Protein AF-A0A2V9UU29-F1 (afdb_monomer)

Mean predicted aligned error: 5.29 Å

Solvent-accessible surface area (backbone atoms only — not comparable to full-atom values): 5361 Å² total; per-residue (Å²): 140,92,69,83,62,82,60,47,69,47,69,49,71,43,56,42,98,83,69,80,44,79,74,45,78,48,78,79,46,64,68,43,98,78,52,50,51,62,53,73,65,52,74,59,90,55,34,39,36,29,32,24,39,66,55,63,83,35,36,47,99,86,71,45,74,42,93,84,52,76,90,70,84,80,41,77,44,78,46,76,55,81,132

pLDDT: mean 88.16, std 12.97, range [38.62, 97.62]

Radius of gyration: 15.09 Å; Cα contacts (8 Å, |Δi|>4): 132; chains: 1; bounding box: 30×29×40 Å

Structure (mmCIF, N/CA/C/O backbone):
data_AF-A0A2V9UU29-F1
#
_entry.id   AF-A0A2V9UU29-F1
#
loop_
_atom_site.group_PDB
_atom_site.id
_atom_site.type_symbol
_atom_site.label_atom_id
_atom_site.label_alt_id
_atom_site.label_comp_id
_atom_site.label_asym_id
_atom_site.label_entity_id
_atom_site.label_seq_id
_atom_site.pdbx_PDB_ins_code
_atom_site.Cartn_x
_atom_site.Cartn_y
_atom_site.Cartn_z
_atom_site.occupancy
_atom_site.B_iso_or_equiv
_atom_site.auth_seq_id
_atom_site.auth_comp_id
_atom_site.auth_asym_id
_atom_site.auth_atom_id
_atom_site.pdbx_PDB_model_num
ATOM 1 N N . MET A 1 1 ? 0.638 17.839 3.559 1.00 38.62 1 MET A N 1
ATOM 2 C CA . MET A 1 1 ? 1.812 17.201 2.924 1.00 38.62 1 MET A CA 1
ATOM 3 C C . MET A 1 1 ? 1.348 15.894 2.295 1.00 38.62 1 MET A C 1
ATOM 5 O O . MET A 1 1 ? 1.219 14.909 3.004 1.00 38.62 1 MET A O 1
ATOM 9 N N . GLN A 1 2 ? 1.036 15.913 1.000 1.00 43.16 2 GLN A N 1
ATOM 10 C CA . GLN A 1 2 ? 0.796 14.731 0.164 1.00 43.16 2 GLN A CA 1
ATOM 11 C C . GLN A 1 2 ? 1.630 14.936 -1.106 1.00 43.16 2 GLN A C 1
ATOM 13 O O . GLN A 1 2 ? 1.103 15.251 -2.158 1.00 43.16 2 GLN A O 1
ATOM 18 N N . ASN A 1 3 ? 2.953 14.872 -0.950 1.00 44.00 3 ASN A N 1
ATOM 19 C CA . ASN A 1 3 ? 3.938 14.994 -2.021 1.00 44.00 3 ASN A CA 1
ATOM 20 C C . ASN A 1 3 ? 4.970 13.898 -1.753 1.00 44.00 3 ASN A C 1
ATOM 22 O O . ASN A 1 3 ? 5.708 14.038 -0.780 1.00 44.00 3 ASN A O 1
ATOM 26 N N . GLY A 1 4 ? 4.944 12.809 -2.528 1.00 46.81 4 GLY A N 1
ATOM 27 C CA . GLY A 1 4 ? 5.988 11.775 -2.593 1.00 46.81 4 GLY A CA 1
ATOM 28 C C . GLY A 1 4 ? 6.780 11.570 -1.304 1.00 46.81 4 GLY A C 1
ATOM 29 O O . GLY A 1 4 ? 7.918 12.023 -1.202 1.00 46.81 4 GLY A O 1
ATOM 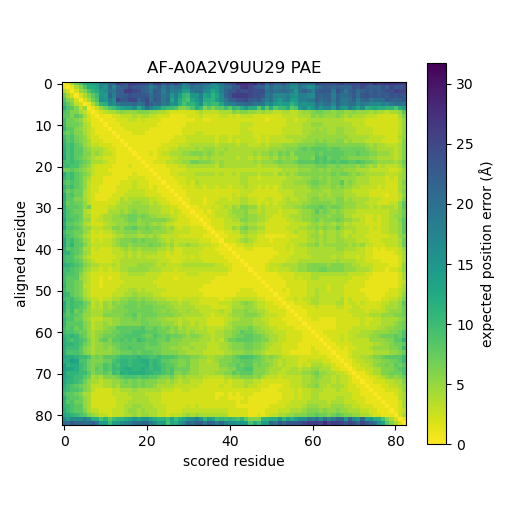30 N N . ALA A 1 5 ? 6.177 10.927 -0.300 1.00 51.69 5 ALA A N 1
ATOM 31 C CA . ALA A 1 5 ? 6.955 10.485 0.846 1.00 51.69 5 ALA A CA 1
ATOM 32 C C . ALA A 1 5 ? 7.902 9.392 0.348 1.00 51.69 5 ALA A C 1
AT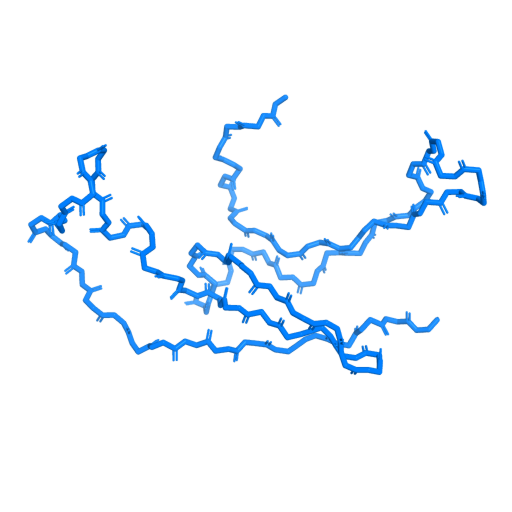OM 34 O O . ALA A 1 5 ? 7.500 8.243 0.251 1.00 51.69 5 ALA A O 1
ATOM 35 N N . SER A 1 6 ? 9.127 9.767 -0.011 1.00 59.16 6 SER A N 1
ATOM 36 C CA . SER A 1 6 ? 10.230 8.827 -0.096 1.00 59.16 6 SER A CA 1
ATOM 37 C C . SER A 1 6 ? 10.677 8.540 1.336 1.00 59.16 6 SER A C 1
ATOM 39 O O . SER A 1 6 ? 11.054 9.475 2.054 1.00 59.16 6 SER A O 1
ATOM 41 N N . PRO A 1 7 ? 10.627 7.282 1.785 1.00 73.81 7 PRO A N 1
ATOM 42 C CA . PRO A 1 7 ? 10.262 6.081 1.027 1.00 73.81 7 PRO A CA 1
ATOM 43 C C . PRO A 1 7 ? 8.761 5.735 1.058 1.00 73.81 7 PRO A C 1
ATOM 45 O O . PRO A 1 7 ? 8.057 6.038 2.029 1.00 73.81 7 PRO A O 1
ATOM 48 N N . GLU A 1 8 ? 8.310 5.037 0.013 1.00 85.31 8 GLU A N 1
ATOM 49 C CA . GLU A 1 8 ? 6.987 4.427 -0.104 1.00 85.31 8 GLU A CA 1
ATOM 50 C C . GLU A 1 8 ? 6.713 3.548 1.113 1.00 85.31 8 GLU A C 1
ATOM 52 O O . GLU A 1 8 ? 7.619 2.913 1.667 1.00 85.31 8 GLU A O 1
ATOM 57 N N . ARG A 1 9 ? 5.455 3.543 1.561 1.00 90.00 9 ARG A N 1
ATOM 58 C CA . ARG A 1 9 ? 5.067 2.895 2.812 1.00 90.00 9 ARG A CA 1
ATOM 59 C C . ARG A 1 9 ? 3.641 2.385 2.797 1.00 90.00 9 ARG A C 1
ATOM 61 O O . ARG A 1 9 ? 2.740 3.044 2.283 1.00 90.00 9 ARG A O 1
ATOM 68 N N . VAL A 1 10 ? 3.446 1.253 3.461 1.00 91.38 10 VAL A N 1
ATOM 69 C CA . VAL A 1 10 ? 2.139 0.677 3.771 1.00 91.38 10 VAL A CA 1
ATOM 70 C C . VAL A 1 10 ? 1.921 0.795 5.272 1.00 91.38 10 VAL A C 1
ATOM 72 O O . VAL A 1 10 ? 2.654 0.210 6.070 1.00 91.38 10 VAL A O 1
ATOM 75 N N . THR A 1 11 ? 0.912 1.576 5.653 1.00 92.06 11 THR A N 1
ATOM 76 C CA . THR A 1 11 ? 0.633 1.945 7.043 1.00 92.06 11 THR A CA 1
ATOM 77 C C . THR A 1 11 ? -0.854 1.782 7.330 1.00 92.06 11 THR A C 1
ATOM 79 O O . THR A 1 11 ? -1.676 2.262 6.551 1.00 92.06 11 THR A O 1
ATOM 82 N N . ALA A 1 12 ? -1.201 1.175 8.464 1.00 92.38 12 ALA A N 1
ATOM 83 C CA . ALA A 1 12 ? -2.540 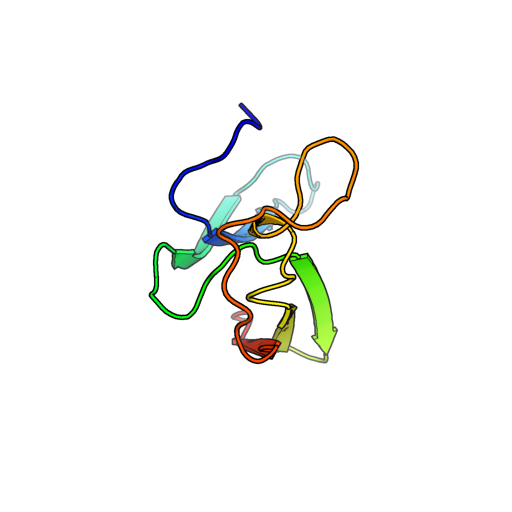1.263 9.037 1.00 92.38 12 ALA A CA 1
ATOM 84 C C . ALA A 1 12 ? -2.584 2.332 10.130 1.00 92.38 12 ALA A C 1
ATOM 86 O O . ALA A 1 12 ? -1.655 2.462 10.928 1.00 92.38 12 ALA A O 1
ATOM 87 N N . PHE A 1 13 ? -3.687 3.071 10.173 1.00 93.50 13 PHE A N 1
ATOM 88 C CA . PHE A 1 13 ? -4.002 3.999 11.249 1.00 93.50 13 PHE A CA 1
ATOM 89 C C . PHE A 1 13 ? -5.260 3.514 11.951 1.00 93.50 13 PHE A C 1
ATOM 91 O O . PHE A 1 13 ? -6.265 3.234 11.298 1.00 93.50 13 PHE A O 1
ATOM 98 N N . GLU A 1 14 ? -5.205 3.435 13.271 1.00 93.81 14 GLU A N 1
ATOM 99 C CA . GLU A 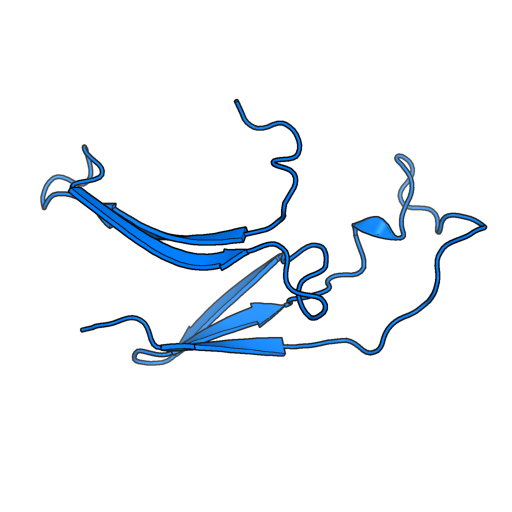1 14 ? -6.384 3.202 14.092 1.00 93.81 14 GLU A CA 1
ATOM 100 C C . GLU A 1 14 ? -7.000 4.548 14.445 1.00 93.81 14 GLU A C 1
ATOM 102 O O . GLU A 1 14 ? -6.285 5.496 14.789 1.00 93.81 14 GLU A O 1
ATOM 107 N N . LEU A 1 15 ? -8.321 4.637 14.349 1.00 96.19 15 LEU A N 1
ATOM 108 C CA . LEU A 1 15 ? -9.065 5.836 14.700 1.00 96.19 15 LEU A CA 1
ATOM 109 C C . LEU A 1 15 ? -9.757 5.654 16.052 1.00 96.19 15 LEU A C 1
ATOM 111 O O . LEU A 1 15 ? -10.063 4.535 16.456 1.00 96.19 15 LEU A O 1
ATOM 115 N N . ASP A 1 16 ? -10.034 6.759 16.741 1.00 97.38 16 ASP A N 1
ATOM 116 C CA . ASP A 1 16 ? -10.950 6.736 17.877 1.00 97.38 16 ASP A CA 1
ATOM 117 C C . ASP A 1 16 ? -12.356 6.277 17.449 1.00 97.38 16 ASP A C 1
ATOM 119 O O . ASP A 1 16 ? -12.704 6.248 16.267 1.00 97.38 16 ASP A O 1
ATOM 123 N N . THR A 1 17 ? -13.202 5.935 18.421 1.00 96.62 17 THR A N 1
ATOM 124 C CA . THR A 1 17 ? -14.565 5.439 18.154 1.00 96.62 17 THR A CA 1
ATOM 125 C C . THR A 1 17 ? -15.464 6.459 17.449 1.00 96.62 17 THR A C 1
ATOM 127 O O . THR A 1 17 ? -16.476 6.084 16.864 1.00 96.62 17 THR A O 1
ATOM 130 N N . ALA A 1 18 ? -15.107 7.746 17.498 1.00 97.62 18 ALA A N 1
ATOM 131 C CA . ALA A 1 18 ? -15.787 8.817 16.777 1.00 97.62 18 ALA A CA 1
ATOM 132 C C . ALA A 1 18 ? -15.265 9.001 15.337 1.00 97.62 18 ALA A C 1
ATOM 134 O O . ALA A 1 18 ? -15.839 9.784 14.581 1.00 97.62 18 ALA A O 1
ATOM 135 N N . HIS A 1 19 ? -14.191 8.301 14.956 1.00 96.00 19 HIS A N 1
ATOM 136 C CA . HIS A 1 19 ? -13.457 8.446 13.697 1.00 96.00 19 HIS A CA 1
ATOM 137 C C . HIS A 1 19 ? -12.954 9.875 13.427 1.00 96.00 19 HIS A C 1
ATOM 139 O O . HIS A 1 19 ? -12.874 10.318 12.282 1.00 96.00 19 HIS A O 1
ATOM 145 N N . GLN A 1 20 ? -12.623 10.616 14.482 1.00 97.62 20 GLN A N 1
ATOM 146 C CA . GLN A 1 20 ? -12.170 12.006 14.411 1.00 97.62 20 GLN A CA 1
ATOM 147 C C . GLN A 1 20 ? -10.672 12.157 14.656 1.00 97.62 20 GLN A C 1
ATOM 149 O O . GLN A 1 20 ? -10.093 13.184 14.292 1.00 97.62 20 GLN A O 1
ATOM 154 N N . LYS A 1 21 ? -10.033 11.168 15.286 1.00 97.62 21 LYS A N 1
ATOM 155 C CA . LYS A 1 21 ? -8.609 11.219 15.630 1.00 97.62 21 LYS A CA 1
ATOM 156 C C . LYS A 1 21 ? -7.934 9.896 15.331 1.00 97.62 21 LYS A C 1
ATOM 158 O O . LYS A 1 21 ? -8.499 8.847 15.600 1.00 97.62 21 LYS A O 1
ATOM 1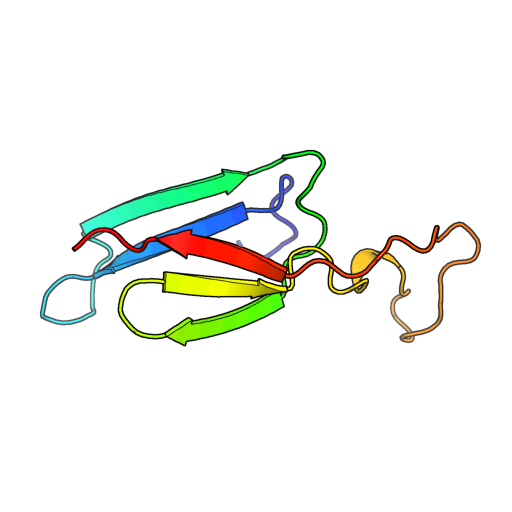63 N N . ILE A 1 22 ? -6.699 9.965 14.843 1.00 97.38 22 ILE A N 1
ATOM 164 C CA . ILE A 1 22 ? -5.795 8.814 14.803 1.00 97.38 22 ILE A CA 1
ATOM 165 C C . ILE A 1 22 ? -5.298 8.562 16.230 1.00 97.38 22 ILE A C 1
ATOM 167 O O . ILE A 1 22 ? -4.775 9.481 16.865 1.00 97.38 22 ILE A O 1
ATOM 171 N N . VAL A 1 23 ? -5.464 7.339 16.728 1.00 97.12 23 VAL A N 1
ATOM 172 C CA . VAL A 1 23 ? -5.051 6.916 18.077 1.00 97.12 23 VAL A CA 1
ATOM 173 C C . VAL A 1 23 ? -3.856 5.969 18.061 1.00 97.12 23 VAL A C 1
ATOM 175 O O . VAL A 1 23 ? -3.112 5.923 19.038 1.00 97.12 23 VAL A O 1
ATOM 178 N N . SER A 1 24 ? -3.621 5.263 16.953 1.00 95.12 24 SER A N 1
ATOM 179 C CA . SER A 1 24 ? -2.425 4.443 16.766 1.00 95.12 24 SER A CA 1
ATOM 180 C C . SER A 1 24 ? -2.011 4.370 15.291 1.00 95.12 24 SER A C 1
ATOM 182 O O . SER A 1 24 ? -2.786 4.684 14.383 1.00 95.12 24 SER A O 1
ATOM 184 N N . GLN A 1 25 ? -0.755 3.995 15.055 1.00 93.62 25 GLN A N 1
ATOM 185 C CA . GLN A 1 25 ? -0.186 3.779 13.729 1.00 93.62 25 GLN A CA 1
ATOM 186 C C . GLN A 1 25 ? 0.594 2.466 13.734 1.00 93.62 25 GLN A C 1
ATOM 188 O O . GLN A 1 25 ? 1.448 2.259 14.596 1.00 93.62 25 GLN A O 1
ATOM 193 N N . ASN A 1 26 ? 0.367 1.631 12.724 1.00 92.69 26 ASN A N 1
ATOM 194 C CA . ASN A 1 26 ? 1.166 0.446 12.451 1.00 92.69 26 ASN A CA 1
ATOM 195 C C . ASN A 1 26 ? 1.814 0.558 11.065 1.00 92.69 26 ASN A C 1
ATOM 197 O O . ASN A 1 26 ? 1.116 0.639 10.053 1.00 92.69 26 ASN A O 1
ATOM 201 N N . LEU A 1 27 ? 3.146 0.597 11.021 1.00 91.94 27 LEU A N 1
ATOM 202 C CA . LEU A 1 27 ? 3.924 0.618 9.783 1.00 91.94 27 LEU A CA 1
ATOM 203 C C . LEU A 1 27 ? 4.274 -0.820 9.393 1.00 91.94 27 LEU A C 1
ATOM 205 O O . LEU A 1 27 ? 5.080 -1.454 10.070 1.00 91.94 27 LEU A O 1
ATOM 209 N N . PHE A 1 28 ? 3.700 -1.318 8.301 1.00 92.06 28 PHE A N 1
ATOM 210 C CA . PHE A 1 28 ? 3.931 -2.693 7.857 1.00 92.06 28 PHE A CA 1
ATOM 211 C C . PHE A 1 28 ? 5.147 -2.826 6.949 1.00 92.06 28 PHE A C 1
ATOM 213 O O . PHE A 1 28 ? 5.934 -3.758 7.090 1.00 92.06 28 PHE A O 1
ATOM 220 N N . GLU A 1 29 ? 5.298 -1.903 6.005 1.00 90.38 29 GLU A N 1
ATOM 221 C CA . GLU A 1 29 ? 6.397 -1.926 5.049 1.00 90.38 29 GLU A CA 1
ATOM 222 C C . GLU A 1 29 ? 6.804 -0.496 4.711 1.00 90.38 29 GLU A C 1
ATOM 224 O O . GLU A 1 29 ? 5.959 0.395 4.610 1.00 90.38 29 GLU A O 1
ATOM 229 N N . SER A 1 30 ? 8.107 -0.273 4.567 1.00 90.94 30 SER A N 1
ATOM 230 C CA . SER A 1 30 ? 8.677 1.012 4.183 1.00 90.94 30 SER A CA 1
ATOM 231 C C . SER A 1 30 ? 10.033 0.787 3.533 1.00 90.94 30 SER A C 1
ATOM 233 O O . SER A 1 30 ? 10.873 0.111 4.125 1.00 90.94 30 SER A O 1
ATOM 235 N N . ALA A 1 31 ? 10.283 1.404 2.378 1.00 86.44 31 ALA A N 1
ATOM 236 C CA . ALA A 1 31 ? 11.609 1.428 1.736 1.00 86.44 31 ALA A CA 1
ATOM 237 C C . ALA A 1 31 ? 12.246 0.054 1.449 1.00 86.44 31 ALA A C 1
ATOM 239 O O . ALA A 1 31 ? 13.472 -0.063 1.380 1.00 86.44 31 ALA A O 1
ATOM 240 N N . THR A 1 32 ? 11.455 -1.010 1.351 1.00 88.56 32 THR A N 1
ATOM 241 C CA . THR A 1 32 ? 11.987 -2.345 1.077 1.00 88.56 32 THR A CA 1
ATOM 242 C C . THR A 1 32 ? 12.253 -2.503 -0.416 1.00 88.56 32 THR A C 1
ATOM 244 O O . THR A 1 32 ? 11.595 -1.897 -1.253 1.00 88.56 32 THR A O 1
ATOM 247 N N . ALA A 1 33 ? 13.181 -3.390 -0.779 1.00 87.38 33 ALA A N 1
ATOM 248 C CA . ALA A 1 33 ? 13.447 -3.691 -2.189 1.00 87.38 33 ALA A CA 1
ATOM 249 C C . ALA A 1 33 ? 12.245 -4.331 -2.921 1.00 87.38 33 ALA A C 1
ATOM 251 O O . ALA A 1 33 ? 12.239 -4.414 -4.148 1.00 87.38 33 ALA A O 1
ATOM 252 N N . SER A 1 34 ? 11.254 -4.833 -2.177 1.00 86.44 34 SER A N 1
ATOM 253 C CA . SER A 1 34 ? 10.011 -5.407 -2.699 1.00 86.44 34 SER A CA 1
ATOM 254 C C . SER A 1 34 ? 8.901 -4.386 -2.931 1.00 86.44 34 SER A C 1
ATOM 256 O O . SER A 1 34 ? 7.949 -4.721 -3.642 1.00 86.44 34 SER A O 1
ATOM 258 N N . LEU A 1 35 ? 9.004 -3.192 -2.345 1.00 87.69 35 LEU A N 1
ATOM 259 C CA . LEU A 1 35 ? 7.986 -2.153 -2.396 1.00 87.69 35 LEU A CA 1
ATOM 260 C C . LEU A 1 35 ? 8.376 -1.116 -3.454 1.00 87.69 35 LEU A C 1
ATOM 262 O O . LEU A 1 35 ? 9.373 -0.416 -3.305 1.00 87.69 35 LEU A O 1
ATOM 266 N N . GLY A 1 36 ? 7.611 -1.084 -4.547 1.00 87.81 36 GLY A N 1
ATOM 267 C CA . GLY A 1 36 ? 7.678 -0.024 -5.553 1.00 87.81 36 GLY A CA 1
ATOM 268 C C . GLY A 1 36 ? 6.676 1.065 -5.192 1.00 87.81 36 GLY A C 1
ATOM 269 O O . GLY A 1 36 ? 6.646 1.504 -4.050 1.00 87.81 36 GLY A O 1
ATOM 270 N N . ASP A 1 37 ? 5.801 1.427 -6.133 1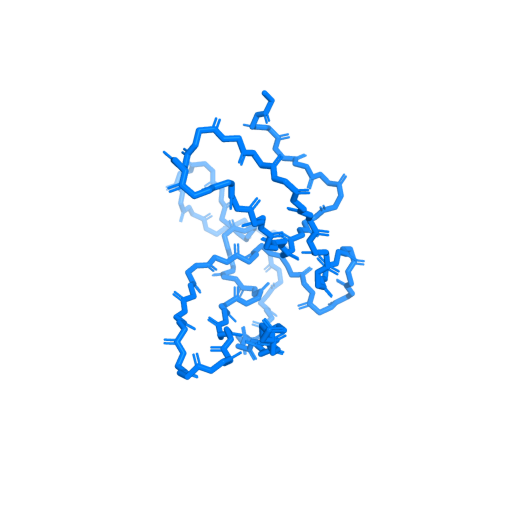.00 87.25 37 ASP A N 1
ATOM 271 C CA . ASP A 1 37 ? 4.643 2.289 -5.867 1.00 87.25 37 ASP A CA 1
ATOM 272 C C . ASP A 1 37 ? 3.394 1.439 -5.534 1.00 87.25 37 ASP A C 1
ATOM 274 O O . ASP A 1 37 ? 2.737 0.914 -6.460 1.00 87.25 37 ASP A O 1
ATOM 278 N N . PRO A 1 38 ? 3.090 1.198 -4.237 1.00 90.06 38 PRO A N 1
ATOM 279 C CA . PRO A 1 38 ? 1.952 0.391 -3.848 1.00 90.06 38 PRO A CA 1
ATOM 280 C C . PRO A 1 38 ? 0.645 1.124 -4.137 1.00 90.06 38 PRO A C 1
ATOM 282 O O . PRO A 1 38 ? 0.478 2.302 -3.831 1.00 90.06 38 PRO A O 1
ATOM 285 N N . THR A 1 39 ? -0.329 0.400 -4.675 1.00 88.56 39 THR A N 1
ATOM 286 C CA . THR A 1 39 ? -1.658 0.959 -4.956 1.00 88.56 39 THR A CA 1
ATOM 287 C C . THR A 1 39 ? -2.738 0.089 -4.321 1.00 88.56 39 THR A C 1
ATOM 289 O O . THR A 1 39 ? -2.504 -0.511 -3.275 1.00 88.56 39 THR A O 1
ATOM 292 N N . HIS A 1 40 ? -3.927 0.067 -4.924 1.00 91.00 40 HIS A N 1
ATOM 293 C CA . HIS A 1 40 ? -5.120 -0.677 -4.537 1.00 91.00 40 HIS A CA 1
ATOM 294 C C . HIS A 1 40 ? -4.854 -1.941 -3.712 1.00 91.00 40 HIS A C 1
ATOM 296 O O . HIS A 1 40 ? -3.993 -2.768 -4.028 1.00 91.00 40 HIS A O 1
ATOM 302 N N . GLY A 1 41 ? -5.686 -2.122 -2.695 1.00 94.00 41 GLY A N 1
ATOM 303 C CA . GLY A 1 41 ? -5.705 -3.332 -1.903 1.00 94.00 41 GLY A CA 1
ATOM 304 C C . GLY A 1 41 ? -7.113 -3.716 -1.484 1.00 94.00 41 GLY A C 1
ATOM 305 O O . GLY A 1 41 ? -8.069 -2.959 -1.658 1.00 94.00 41 GLY A O 1
ATOM 306 N N . VAL A 1 42 ? -7.226 -4.918 -0.939 1.00 97.12 42 VAL A N 1
ATOM 307 C CA . VAL A 1 42 ? -8.462 -5.493 -0.418 1.00 97.12 42 VAL A CA 1
ATOM 308 C C . VAL A 1 42 ? -8.177 -6.154 0.921 1.00 97.12 42 VAL A C 1
ATOM 310 O O . VAL A 1 42 ? -7.119 -6.751 1.123 1.00 97.12 42 VAL A O 1
ATOM 313 N N . ILE A 1 43 ? -9.135 -6.052 1.835 1.00 96.19 43 ILE A N 1
ATOM 314 C CA . ILE A 1 43 ? -9.102 -6.775 3.103 1.00 96.19 43 ILE A CA 1
ATOM 315 C C . ILE A 1 43 ? -9.965 -8.029 2.955 1.00 96.19 43 ILE A C 1
ATOM 317 O O . ILE A 1 43 ? -11.129 -7.941 2.561 1.00 96.19 43 ILE A O 1
ATOM 321 N N . VAL A 1 44 ? -9.398 -9.194 3.271 1.00 96.62 44 VAL A N 1
ATOM 322 C CA . VAL A 1 44 ? -10.095 -10.486 3.314 1.00 96.62 44 VAL A CA 1
ATOM 323 C C . VAL A 1 44 ? -9.856 -11.104 4.688 1.00 96.62 44 VAL A C 1
ATOM 325 O O . VAL A 1 44 ? -8.757 -11.566 4.991 1.00 96.62 44 VAL A O 1
ATOM 328 N N . GLY A 1 45 ? -10.880 -11.097 5.544 1.00 95.19 45 GLY A N 1
ATOM 329 C CA . GLY A 1 45 ? -10.710 -11.454 6.954 1.00 95.19 45 GLY A CA 1
ATOM 330 C C . GLY A 1 45 ? -9.804 -10.444 7.661 1.00 95.19 45 GLY A C 1
ATOM 331 O O . GLY A 1 45 ? -10.085 -9.250 7.625 1.00 95.19 45 GLY A O 1
ATOM 332 N N . SER A 1 46 ? -8.720 -10.920 8.277 1.00 94.44 46 SER A N 1
ATOM 333 C CA . SER A 1 46 ? -7.690 -10.073 8.897 1.00 94.44 46 SER A CA 1
ATOM 334 C C . SER A 1 46 ? -6.470 -9.840 8.003 1.00 94.44 46 SER A C 1
ATOM 336 O O . SER A 1 46 ? -5.493 -9.252 8.449 1.00 94.44 46 SER A O 1
ATOM 338 N N . ASP A 1 47 ? -6.488 -10.276 6.743 1.00 96.44 47 ASP A N 1
ATOM 339 C CA . ASP A 1 47 ? -5.375 -10.059 5.821 1.00 96.44 47 ASP A CA 1
ATOM 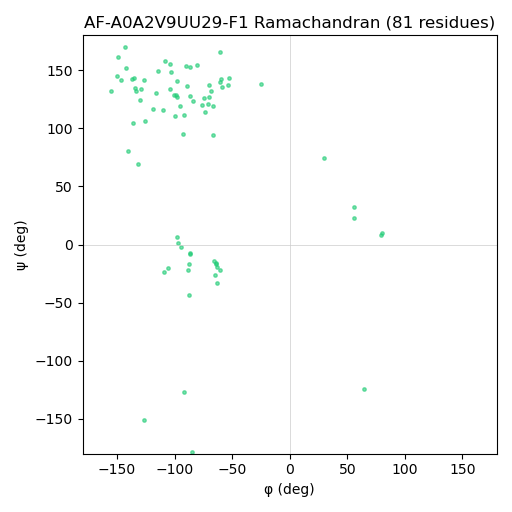340 C C . ASP A 1 47 ? -5.668 -8.881 4.883 1.00 96.44 47 ASP A C 1
ATOM 342 O O . ASP A 1 47 ? -6.695 -8.849 4.200 1.00 96.44 47 ASP A O 1
ATOM 346 N N . PHE A 1 48 ? -4.733 -7.937 4.805 1.00 96.19 48 PHE A N 1
ATOM 347 C CA . PHE A 1 48 ? -4.698 -6.903 3.780 1.00 96.19 48 PHE A CA 1
ATOM 348 C C . PHE A 1 48 ? -3.781 -7.342 2.637 1.00 96.19 48 PHE A C 1
ATOM 350 O O . PHE A 1 48 ? -2.584 -7.567 2.829 1.00 96.19 48 PHE A O 1
ATOM 357 N N . TYR A 1 49 ? -4.355 -7.453 1.443 1.00 97.25 49 TYR A N 1
ATOM 358 C CA . TYR A 1 49 ? -3.647 -7.733 0.199 1.00 97.25 49 TYR A CA 1
ATOM 359 C C . TYR A 1 49 ? -3.525 -6.448 -0.608 1.00 97.25 49 TYR A C 1
ATOM 361 O O . TYR A 1 49 ? -4.522 -5.749 -0.776 1.00 97.25 49 TYR A O 1
ATOM 369 N N . TYR A 1 50 ? -2.348 -6.152 -1.152 1.00 95.69 50 TYR A N 1
ATOM 370 C CA . TYR A 1 50 ? -2.123 -4.944 -1.952 1.00 95.69 50 TYR A CA 1
ATOM 371 C C . TYR A 1 50 ? -1.193 -5.194 -3.132 1.00 95.69 50 TYR A C 1
ATOM 373 O O . TYR A 1 50 ? -0.314 -6.059 -3.088 1.00 95.69 50 TYR A O 1
ATOM 381 N N . ILE A 1 51 ? -1.382 -4.406 -4.190 1.00 95.62 51 ILE A N 1
ATOM 382 C CA . ILE A 1 51 ? -0.447 -4.327 -5.313 1.00 95.62 51 ILE A CA 1
ATOM 383 C C . ILE A 1 51 ? 0.778 -3.555 -4.827 1.00 95.62 51 ILE A C 1
ATOM 385 O O . ILE A 1 51 ? 0.655 -2.373 -4.531 1.00 95.62 51 ILE A O 1
ATOM 389 N N . ALA A 1 52 ? 1.941 -4.202 -4.743 1.00 94.06 52 ALA A N 1
ATOM 390 C CA . ALA A 1 52 ? 3.159 -3.597 -4.191 1.00 94.06 52 ALA A CA 1
ATOM 391 C C . ALA A 1 52 ? 4.006 -2.837 -5.223 1.00 94.06 52 ALA A C 1
ATOM 393 O O . ALA A 1 52 ? 4.802 -1.978 -4.856 1.00 94.06 52 ALA A O 1
ATOM 394 N N . ASN A 1 53 ? 3.852 -3.156 -6.508 1.00 91.31 53 ASN A N 1
ATOM 395 C CA . ASN A 1 53 ? 4.529 -2.494 -7.620 1.00 91.31 53 ASN A CA 1
ATOM 396 C C . ASN A 1 53 ? 3.558 -2.341 -8.798 1.00 91.31 53 ASN A C 1
ATOM 398 O O . ASN A 1 53 ? 3.545 -3.128 -9.742 1.00 91.31 53 ASN A O 1
ATOM 402 N N . SER A 1 54 ? 2.707 -1.320 -8.720 1.00 88.12 54 SER A N 1
ATOM 403 C CA . SER A 1 54 ? 1.690 -1.032 -9.742 1.00 88.12 54 SER A CA 1
ATOM 404 C C . SER A 1 54 ? 2.263 -0.660 -11.113 1.00 88.12 54 SER A C 1
ATOM 406 O O . SER A 1 54 ? 1.544 -0.700 -12.109 1.00 88.12 54 SER A O 1
ATOM 408 N N . GLY A 1 55 ? 3.550 -0.304 -11.163 1.00 88.38 55 GLY A N 1
ATOM 409 C CA . GLY A 1 55 ? 4.218 0.207 -12.353 1.00 88.38 55 GLY A CA 1
ATOM 410 C C . GLY A 1 55 ? 3.921 1.681 -12.621 1.00 88.38 55 GLY A C 1
ATOM 411 O O . GLY A 1 55 ? 4.302 2.184 -13.674 1.00 88.38 55 GLY A O 1
ATOM 412 N N . TRP A 1 56 ? 3.252 2.388 -11.709 1.00 87.12 56 TRP A N 1
ATOM 413 C CA . TRP A 1 56 ? 2.940 3.808 -11.876 1.00 87.12 56 TRP A CA 1
ATOM 414 C C . TRP A 1 56 ? 4.197 4.684 -11.945 1.00 87.12 56 TRP A C 1
ATOM 416 O O . TRP A 1 56 ? 4.282 5.616 -12.740 1.00 87.12 56 TRP A O 1
ATOM 426 N N . ASP A 1 57 ? 5.241 4.281 -11.227 1.00 84.44 57 ASP A N 1
ATOM 427 C CA . ASP A 1 57 ? 6.591 4.832 -11.294 1.00 84.44 57 ASP A CA 1
ATOM 428 C C . ASP A 1 57 ? 7.244 4.706 -12.685 1.00 84.44 57 ASP A C 1
ATOM 430 O O . ASP A 1 57 ? 8.143 5.484 -13.024 1.00 84.44 57 ASP A O 1
ATOM 434 N N . THR A 1 58 ? 6.771 3.778 -13.525 1.00 89.25 58 THR A N 1
ATOM 435 C CA . THR A 1 58 ? 7.290 3.537 -14.883 1.00 89.25 58 THR A CA 1
ATOM 436 C C . THR A 1 58 ? 6.667 4.420 -15.962 1.00 89.25 58 THR A C 1
ATOM 438 O O . THR A 1 58 ? 7.155 4.420 -17.097 1.00 89.25 58 THR A O 1
ATOM 441 N N . LEU A 1 59 ? 5.623 5.178 -15.621 1.00 90.44 59 LEU A N 1
ATOM 442 C CA . LEU A 1 59 ? 4.922 6.070 -16.540 1.00 90.44 59 LEU A CA 1
ATOM 443 C C . LEU A 1 59 ? 5.317 7.531 -16.302 1.00 90.44 59 LEU A C 1
ATOM 445 O O . LEU A 1 59 ? 5.670 7.922 -15.185 1.00 90.44 59 LEU A O 1
ATOM 449 N N . ASP A 1 60 ? 5.310 8.330 -17.364 1.00 90.88 60 ASP A N 1
ATOM 450 C CA . ASP A 1 60 ? 5.467 9.780 -17.311 1.00 90.88 60 ASP A CA 1
ATOM 451 C C . ASP A 1 60 ? 4.129 10.499 -17.053 1.00 90.88 60 ASP A C 1
ATOM 453 O O . ASP A 1 60 ? 3.082 9.881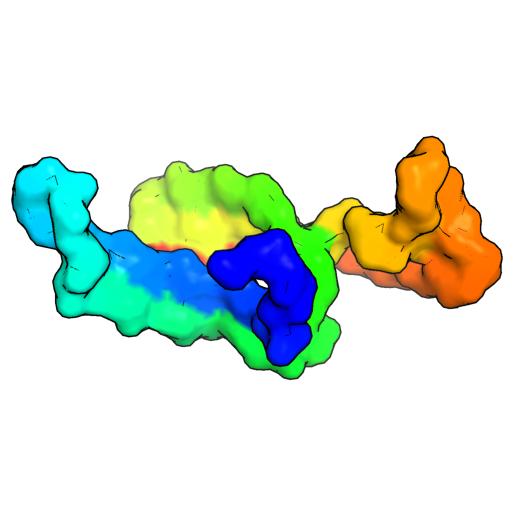 -16.855 1.00 90.88 60 ASP A O 1
ATOM 457 N N . GLU A 1 61 ? 4.164 11.830 -17.023 1.00 90.94 61 GLU A N 1
ATOM 458 C CA . GLU A 1 61 ? 2.993 12.672 -16.750 1.00 90.94 61 GLU A CA 1
ATOM 459 C C . GLU A 1 61 ? 1.897 12.610 -17.826 1.00 90.94 61 GLU A C 1
ATOM 461 O O . GLU A 1 61 ? 0.765 13.027 -17.576 1.00 90.94 61 GLU A O 1
ATOM 466 N N . HIS A 1 62 ? 2.207 12.069 -19.003 1.00 93.69 62 HIS A N 1
ATOM 467 C CA . HIS A 1 62 ? 1.253 11.835 -20.082 1.00 93.69 62 HIS A CA 1
ATOM 468 C C . HIS A 1 62 ? 0.683 10.410 -20.057 1.00 93.69 62 HIS A C 1
ATOM 470 O O . HIS A 1 62 ? -0.194 10.091 -20.859 1.00 93.69 62 HIS A O 1
ATOM 476 N N . GLY A 1 63 ? 1.131 9.570 -19.117 1.00 90.19 63 GLY A N 1
ATOM 477 C CA . GLY A 1 63 ? 0.763 8.158 -19.035 1.00 90.19 63 GLY A CA 1
ATOM 478 C C . GLY A 1 63 ? 1.544 7.273 -20.006 1.00 90.19 63 GLY A C 1
ATOM 479 O O . GLY A 1 63 ? 1.211 6.096 -20.153 1.00 90.19 63 GLY A O 1
ATOM 480 N N . GLU A 1 64 ? 2.579 7.809 -20.652 1.00 94.50 64 GLU A N 1
ATOM 481 C CA . GLU A 1 64 ? 3.446 7.061 -21.552 1.00 94.50 64 GLU A CA 1
ATOM 482 C C . GLU A 1 64 ? 4.570 6.386 -20.769 1.00 94.50 64 GLU A C 1
ATOM 484 O O . GLU A 1 64 ? 4.997 6.831 -19.702 1.00 94.50 64 GLU A O 1
ATOM 489 N N . ARG A 1 65 ? 5.078 5.271 -21.290 1.00 92.94 65 ARG A N 1
ATOM 490 C CA . ARG A 1 65 ? 6.169 4.553 -20.630 1.00 92.94 65 ARG A CA 1
ATOM 491 C C . ARG A 1 65 ? 7.470 5.352 -20.731 1.00 92.94 65 ARG A C 1
ATOM 493 O O . ARG A 1 65 ? 7.928 5.646 -21.836 1.00 92.94 65 ARG A O 1
ATOM 500 N N . LYS A 1 66 ? 8.133 5.596 -19.596 1.00 93.12 66 LYS A N 1
ATOM 501 C CA . LYS A 1 66 ? 9.467 6.216 -19.569 1.00 93.12 66 LYS A CA 1
ATOM 502 C C . LYS A 1 66 ? 10.476 5.362 -20.337 1.00 93.12 66 LYS A C 1
ATOM 504 O O . LYS A 1 66 ? 10.460 4.131 -20.261 1.00 93.12 66 LYS A O 1
ATOM 509 N N . SER A 1 67 ? 11.389 6.009 -21.054 1.00 92.62 67 SER A N 1
ATOM 510 C CA . SER A 1 67 ? 12.371 5.330 -21.910 1.00 92.62 67 SER A CA 1
ATOM 511 C C . SER A 1 67 ? 13.369 4.459 -21.136 1.00 92.62 67 SER A C 1
ATOM 513 O O . SER A 1 67 ? 13.872 3.475 -21.675 1.00 92.62 67 SER A O 1
ATOM 515 N N . ASP A 1 68 ? 13.628 4.779 -19.870 1.00 92.12 68 ASP A N 1
ATOM 516 C CA . ASP A 1 68 ? 14.514 4.051 -18.960 1.00 92.12 68 ASP A CA 1
ATOM 517 C C . ASP A 1 68 ? 13.774 3.069 -18.028 1.00 92.12 68 ASP A C 1
ATOM 519 O O . ASP A 1 68 ? 14.406 2.364 -17.233 1.00 92.12 68 ASP A O 1
ATOM 523 N N . ALA A 1 69 ? 12.445 2.961 -18.146 1.00 89.88 69 ALA A N 1
ATOM 524 C CA . ALA A 1 69 ? 11.636 2.112 -17.282 1.00 89.88 69 ALA A CA 1
ATOM 525 C C . ALA A 1 69 ? 11.910 0.614 -17.480 1.00 89.88 69 ALA A C 1
ATOM 527 O O . ALA A 1 69 ? 11.609 0.015 -18.525 1.00 89.88 69 ALA A O 1
ATOM 528 N N . LYS A 1 70 ? 12.361 -0.043 -16.409 1.00 87.31 70 LYS A N 1
ATOM 529 C CA . LYS A 1 70 ? 12.518 -1.500 -16.354 1.00 87.31 70 LYS A CA 1
ATOM 530 C C . LYS A 1 70 ? 11.212 -2.163 -15.932 1.00 87.31 70 LYS A C 1
ATOM 532 O O . LYS A 1 70 ? 10.647 -1.835 -14.897 1.00 87.31 70 LYS A O 1
ATOM 537 N N . ALA A 1 71 ? 10.757 -3.140 -16.716 1.00 82.62 71 ALA A N 1
ATOM 538 C CA . ALA A 1 71 ? 9.638 -3.977 -16.297 1.00 82.62 71 ALA A CA 1
ATOM 539 C C . ALA A 1 71 ? 10.071 -4.855 -15.117 1.00 82.62 71 ALA A C 1
ATOM 541 O O . ALA A 1 71 ? 11.108 -5.518 -15.181 1.00 82.62 71 ALA A O 1
ATOM 542 N N . THR A 1 72 ? 9.257 -4.886 -14.069 1.00 86.88 72 THR A N 1
ATOM 543 C CA . THR A 1 72 ? 9.391 -5.839 -12.966 1.00 86.88 72 THR A CA 1
ATOM 544 C C . THR A 1 72 ? 8.172 -6.764 -12.958 1.00 86.88 72 THR A C 1
ATOM 546 O O . THR A 1 72 ? 7.097 -6.356 -13.403 1.00 86.88 72 THR A O 1
ATOM 549 N N . PRO A 1 73 ? 8.299 -8.026 -12.512 1.00 90.69 73 PRO A N 1
ATOM 550 C CA . PRO A 1 73 ? 7.137 -8.890 -12.335 1.00 90.69 73 PRO A CA 1
ATOM 551 C C . PRO A 1 73 ? 6.138 -8.266 -11.355 1.00 90.69 73 PRO A C 1
ATOM 553 O O . PRO A 1 73 ? 6.546 -7.787 -10.296 1.00 90.69 73 PRO A O 1
ATOM 556 N N . ALA A 1 74 ? 4.846 -8.299 -11.683 1.00 91.06 74 ALA A N 1
ATOM 557 C CA . ALA A 1 74 ? 3.797 -7.811 -10.791 1.00 91.06 74 ALA A CA 1
ATOM 558 C C . ALA A 1 74 ? 3.791 -8.588 -9.464 1.00 91.06 74 ALA A C 1
ATOM 560 O O . ALA A 1 74 ? 3.954 -9.813 -9.444 1.00 91.06 74 ALA A O 1
ATOM 561 N N . ARG A 1 75 ? 3.583 -7.875 -8.356 1.00 94.38 75 ARG A N 1
ATOM 562 C CA . ARG A 1 75 ? 3.627 -8.411 -6.996 1.00 94.38 75 ARG A CA 1
ATOM 563 C C . ARG A 1 75 ? 2.388 -7.994 -6.217 1.00 94.38 75 ARG A C 1
ATOM 565 O O . ARG A 1 75 ? 2.112 -6.809 -6.042 1.00 94.38 75 ARG A O 1
ATOM 572 N N . ILE A 1 76 ? 1.694 -8.999 -5.694 1.00 95.88 76 ILE A N 1
ATOM 573 C CA . ILE A 1 76 ? 0.725 -8.830 -4.615 1.00 95.88 76 ILE A CA 1
ATOM 574 C C . ILE A 1 76 ? 1.422 -9.209 -3.316 1.00 95.88 76 ILE A C 1
ATOM 576 O O . ILE A 1 76 ? 2.026 -10.279 -3.223 1.00 95.88 76 ILE A O 1
ATOM 580 N N . MET A 1 77 ? 1.347 -8.328 -2.330 1.00 95.75 77 MET A N 1
ATOM 581 C CA . MET A 1 77 ? 1.857 -8.561 -0.985 1.00 95.75 77 MET A CA 1
ATOM 582 C C . MET A 1 77 ? 0.691 -8.744 -0.022 1.00 95.75 77 MET A C 1
ATOM 584 O O . MET A 1 77 ? -0.435 -8.329 -0.303 1.00 95.75 77 MET A O 1
ATOM 588 N N . ARG A 1 78 ? 0.968 -9.391 1.108 1.00 96.06 78 ARG A N 1
ATOM 589 C CA . ARG A 1 78 ? 0.001 -9.623 2.176 1.00 96.06 78 ARG A CA 1
ATOM 590 C C . ARG A 1 78 ? 0.597 -9.178 3.496 1.00 96.06 78 ARG A C 1
ATOM 592 O O . ARG A 1 78 ? 1.718 -9.564 3.820 1.00 96.06 78 ARG A O 1
ATOM 599 N N . VAL A 1 79 ? -0.187 -8.448 4.274 1.00 94.44 79 VAL A N 1
ATOM 600 C CA . VAL A 1 79 ? 0.094 -8.168 5.682 1.00 94.44 79 VAL A CA 1
ATOM 601 C C . VAL A 1 79 ? -1.121 -8.561 6.503 1.00 94.44 79 VAL A C 1
ATOM 603 O O . VAL A 1 79 ? -2.257 -8.383 6.067 1.00 94.44 79 VAL A O 1
ATOM 606 N N . GLN A 1 80 ? -0.888 -9.123 7.682 1.00 94.12 80 GLN A N 1
ATOM 607 C CA . GLN A 1 80 ? -1.969 -9.389 8.616 1.00 94.12 80 GLN A CA 1
ATOM 608 C C . GLN A 1 80 ? -2.231 -8.116 9.417 1.00 94.12 80 GLN A C 1
ATOM 610 O O . GLN A 1 80 ? -1.325 -7.573 10.050 1.00 94.12 80 GLN A O 1
ATOM 615 N N . LEU A 1 81 ? -3.466 -7.634 9.375 1.00 90.88 81 LEU A N 1
ATOM 616 C CA . LEU A 1 81 ? -3.950 -6.606 10.276 1.00 90.88 81 LEU A CA 1
ATOM 617 C C . LEU A 1 81 ? -4.074 -7.255 11.655 1.00 90.88 81 LEU A C 1
ATOM 619 O O . LEU A 1 81 ? -4.749 -8.274 11.808 1.00 90.88 81 LEU A O 1
ATOM 623 N N . SER A 1 82 ? -3.357 -6.713 12.638 1.00 75.69 82 SER A N 1
ATOM 624 C CA . SER A 1 82 ? -3.505 -7.127 14.032 1.00 75.69 82 SER A CA 1
ATOM 625 C C . SER A 1 82 ? -4.982 -7.034 14.432 1.00 75.69 82 SER A C 1
ATOM 627 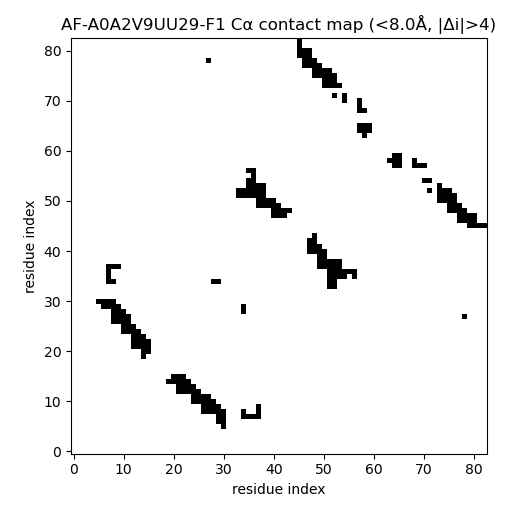O O . SER A 1 82 ? -5.645 -6.064 14.063 1.00 75.69 82 SER A O 1
ATOM 629 N N . ASN A 1 83 ? -5.480 -8.037 15.162 1.00 55.78 83 ASN A N 1
ATOM 630 C CA . ASN A 1 83 ? -6.776 -7.944 15.839 1.00 55.78 83 ASN A CA 1
ATOM 631 C C . ASN A 1 83 ? -6.694 -7.008 17.044 1.00 55.78 83 ASN A C 1
ATOM 633 O O . ASN A 1 83 ? -5.627 -7.014 17.705 1.00 55.78 83 ASN A O 1
#

Secondary structure (DSSP, 8-state):
--S--SSPEEEEEEEPTTSSSEEEEEEEEES-TT-SS---EEEETTEEEEES--SGGGB-TTSPBPTTPPP----EEEEEPP-

Nearest PDB structures (foldseek):
  4zja-assembly1_A  TM=4.738E-01  e=4.041E+00  Salmonella enterica subsp. enterica serovar Typhimurium
  7ck4-assembly1_F  TM=5.271E-01  e=9.472E+00  Synechococcus phage S-ShM2
  3lyy-assembly1_B-2  TM=2.796E-01  e=4.564E+00  Pediococcus pentosaceus ATCC 25745

Sequence (83 aa):
MQNGASPERVTAFELDTAHQKIVSQNLFESATASLGDPTHGVIVGSDFYYIANSGWDTLDEHGERKSDAKATPARIMRVQLSN

Foldseek 3Di:
DPDDPPWDWDKDFDADPVNPDGPDMDTDDTPDPQADHKDDWDDDPQKIKTWRCPCPVQADPVRHGDPPDDDDPTDIDIDGHDD